Protein 3KXT (pdb70)

CATH classification: 2.30.30.610

Sequence (56 aa):
MKPVKVKTPAGKEAELVPEKVWALAPKGRKGVKIGLFKDPETGKYFRHKLPDDYPI

Foldseek 3Di:
DFWFFDQDPVGDTDGFDFPDKDADADPPGHGFIKGWTADPPPRDIDIDTGPRPDDD

Solvent-accessible surface area: 4215 Å² total; per-residue (Å²): 127,149,72,8,148,4,127,7,76,53,43,101,122,26,128,24,84,5,108,118,13,71,66,104,54,62,205,89,166,180,24,58,47,24,0,30,0,105,4,92,124,89,34,126,100,21,148,58,109,1,63,76,126,12,98,107

InterPro domains:
  IPR020906 Double-stranded DNA-binding Cren7 [MF_01387] (2-59)
  IPR020906 Double-stranded DNA-binding Cren7 [PF11520] (5-59)
  IPR038647 Cren7 superfamily [G3DSA:2.30.30.610] (5-60)

Structure (mmCIF, N/CA/C/O backbone):
data_3KXT
#
_entry.id   3KXT
#
_cell.length_a   51.190
_cell.length_b   53.115
_cell.length_c   90.753
_cell.angle_alpha   90.00
_cell.angle_beta   90.00
_cell.angle_gamma   90.00
#
_symmetry.space_group_name_H-M   'C 2 2 21'
#
loop_
_entity.id
_entity.type
_entity.pdbx_description
1 polymer 'Chromatin protein Cren7'
2 polymer "5'-D(*GP*CP*GP*AP*TP*CP*GP*C)-3'"
3 water water
#
loop_
_atom_site.group_PDB
_atom_site.id
_atom_site.type_symbol
_atom_site.label_atom_id
_atom_site.label_alt_id
_atom_site.label_comp_id
_atom_site.label_asym_id
_atom_site.label_entity_id
_atom_site.label_seq_id
_atom_site.pdbx_PDB_ins_code
_atom_site.Cartn_x
_atom_site.Cartn_y
_atom_site.Cartn_z
_atom_site.occupancy
_atom_site.B_iso_or_equiv
_atom_site.auth_seq_id
_atom_site.auth_comp_id
_atom_site.auth_asym_id
_atom_site.auth_atom_id
_atom_site.pdbx_PDB_model_num
ATOM 1 N N . MET A 1 1 ? 2.268 9.431 26.065 1.00 55.30 5 MET A N 1
ATOM 2 C CA . MET A 1 1 ? 3.525 9.914 25.512 1.00 48.14 5 MET A CA 1
ATOM 3 C C . MET A 1 1 ? 3.885 11.257 26.099 1.00 40.76 5 MET A C 1
ATOM 4 O O . MET A 1 1 ? 3.011 12.093 26.328 1.00 38.27 5 MET A O 1
ATOM 17 N N . LYS A 1 2 ? 5.176 11.462 26.327 1.00 37.05 6 LYS A N 1
ATOM 18 C CA . LYS A 1 2 ? 5.660 12.616 27.077 1.00 36.51 6 LYS A CA 1
ATOM 19 C C . LYS A 1 2 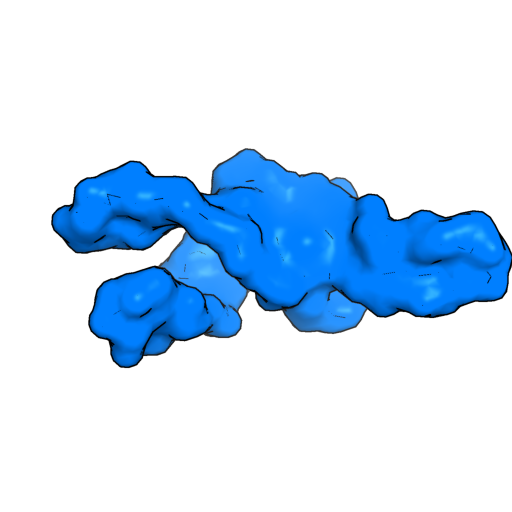? 5.727 13.818 26.160 1.00 33.52 6 LYS A C 1
ATOM 20 O O .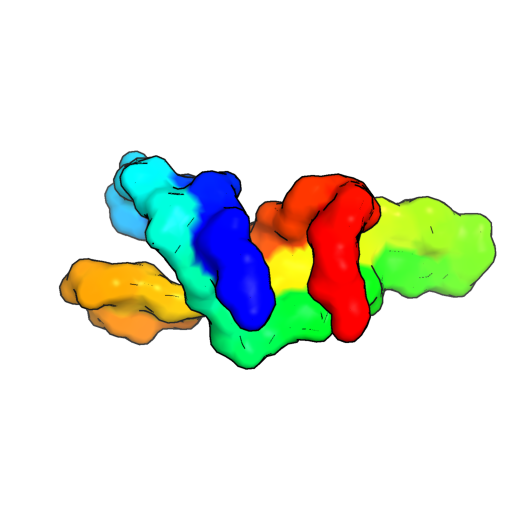 LYS A 1 2 ? 5.960 13.675 24.969 1.00 33.54 6 LYS A O 1
ATOM 39 N N . PRO A 1 3 ? 5.519 15.015 26.714 1.00 31.70 7 PRO A N 1
ATOM 40 C CA . PRO A 1 3 ? 5.675 16.220 25.897 1.00 30.47 7 PRO A CA 1
ATOM 41 C C . PRO A 1 3 ? 7.116 16.427 25.430 1.00 33.74 7 PRO A C 1
ATOM 42 O O . PRO A 1 3 ? 8.069 15.964 26.096 1.00 38.15 7 PRO A O 1
ATOM 53 N N . VAL A 1 4 ? 7.266 17.136 24.321 1.00 29.91 8 VAL A N 1
ATOM 54 C CA . VAL A 1 4 ? 8.556 17.409 23.713 1.00 32.06 8 VAL A CA 1
ATOM 55 C C . VAL A 1 4 ? 8.671 18.908 23.518 1.00 35.58 8 VAL A C 1
ATOM 56 O O . VAL A 1 4 ? 7.743 19.548 23.044 1.00 31.11 8 VAL A O 1
ATOM 69 N N . LYS A 1 5 ? 9.802 19.483 23.881 1.00 34.01 9 LYS A N 1
ATOM 70 C CA . LYS A 1 5 ? 10.016 20.892 23.631 1.00 35.26 9 LYS A CA 1
ATOM 71 C C . LYS A 1 5 ? 10.365 21.074 22.162 1.00 37.21 9 LYS A C 1
ATOM 72 O O . LYS A 1 5 ? 11.369 20.548 21.659 1.00 37.07 9 LYS A O 1
ATOM 91 N N . VAL A 1 6 ? 9.483 21.758 21.449 1.00 31.97 10 VAL A N 1
ATOM 92 C CA . VAL A 1 6 ? 9.647 21.951 20.017 1.00 28.54 10 VAL A CA 1
ATOM 93 C C . VAL A 1 6 ? 9.473 23.413 19.678 1.00 33.54 10 VAL A C 1
ATOM 94 O O . VAL A 1 6 ? 8.915 24.172 20.450 1.00 37.95 10 VAL A O 1
ATOM 107 N N . LYS A 1 7 ? 9.958 23.799 18.503 1.00 37.52 11 LYS A N 1
ATOM 108 C CA . LYS A 1 7 ? 9.661 25.108 17.961 1.00 42.38 11 LYS A CA 1
ATOM 109 C C . LYS A 1 7 ? 8.604 24.877 16.902 1.00 44.49 11 LYS A C 1
ATOM 110 O O . LYS A 1 7 ? 8.744 23.998 16.049 1.00 41.19 11 LYS A O 1
ATOM 129 N N . THR A 1 8 ? 7.530 25.649 16.966 1.00 36.59 12 THR A N 1
ATOM 130 C CA . THR A 1 8 ? 6.448 25.490 16.025 1.00 39.38 12 THR A CA 1
ATOM 131 C C . THR A 1 8 ? 6.772 26.276 14.760 1.00 38.54 12 THR A C 1
ATOM 132 O O . THR A 1 8 ? 7.671 27.117 14.759 1.00 47.33 12 THR A O 1
ATOM 143 N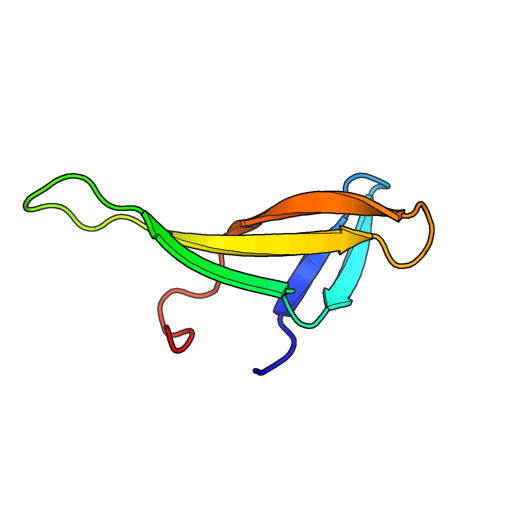 N . PRO A 1 9 ? 6.044 25.993 13.674 1.00 48.26 13 PRO A N 1
ATOM 144 C CA . PRO A 1 9 ? 6.258 26.740 12.431 1.00 55.60 13 PRO A CA 1
ATOM 145 C C . PRO A 1 9 ? 5.964 28.227 12.606 1.00 64.05 13 PRO A C 1
ATOM 146 O O . PRO A 1 9 ? 6.540 29.058 11.904 1.00 65.17 13 PRO A O 1
ATOM 157 N N . ALA A 1 10 ? 5.093 28.558 13.553 1.00 65.88 14 ALA A N 1
ATOM 158 C CA . ALA A 1 10 ? 4.804 29.955 13.870 1.00 67.99 14 ALA A CA 1
ATOM 159 C C . ALA A 1 10 ? 5.995 30.634 14.569 1.00 68.35 14 ALA A C 1
ATOM 160 O O . ALA A 1 10 ? 6.098 31.863 14.595 1.00 83.78 14 ALA A O 1
ATOM 167 N N . GLY A 1 11 ? 6.888 29.831 15.138 1.00 59.50 15 GLY A N 1
ATOM 168 C CA . GLY A 1 11 ? 8.131 30.338 15.696 1.00 59.70 15 GLY A CA 1
ATOM 169 C C . GLY A 1 11 ? 8.139 30.391 17.210 1.00 58.44 15 GLY A C 1
ATOM 170 O O . GLY A 1 11 ? 8.928 31.112 17.803 1.00 61.05 15 GLY A O 1
ATOM 174 N N . LYS A 1 12 ? 7.273 29.614 17.846 1.00 54.70 16 LYS A N 1
ATOM 175 C CA . LYS A 1 12 ? 7.145 29.666 19.303 1.00 55.24 16 LYS A CA 1
ATOM 176 C C . LYS A 1 12 ? 7.599 28.354 19.926 1.00 48.81 16 LYS A C 1
ATOM 177 O O . LYS A 1 12 ? 7.369 27.294 19.372 1.00 52.99 16 LYS A O 1
ATOM 196 N N . GLU A 1 13 ? 8.238 28.418 21.084 1.00 47.40 17 GLU A N 1
ATOM 197 C CA . GLU A 1 13 ? 8.663 27.203 21.759 1.00 42.01 17 GLU A CA 1
ATOM 198 C C . GLU A 1 13 ? 7.516 26.726 22.620 1.00 47.18 17 GLU A C 1
ATOM 199 O O . GLU A 1 13 ? 6.933 27.503 23.369 1.00 49.14 17 GLU A O 1
ATOM 211 N N . ALA A 1 14 ? 7.187 25.449 22.492 1.00 38.85 18 ALA A N 1
ATOM 212 C CA . ALA A 1 14 ? 6.073 24.861 23.216 1.00 38.74 18 ALA A CA 1
ATOM 213 C 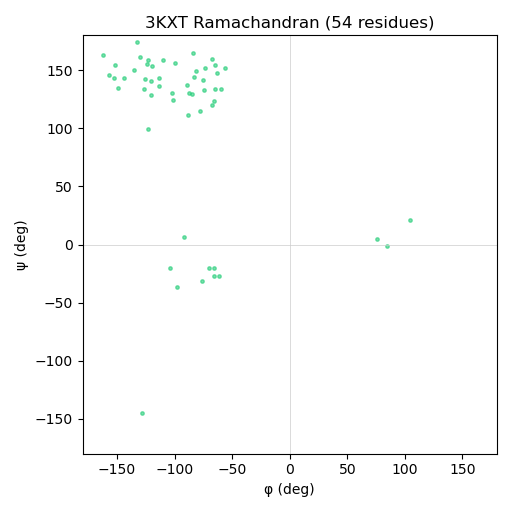C . ALA A 1 14 ? 6.443 23.442 23.597 1.00 32.19 18 ALA A C 1
ATOM 214 O O . ALA A 1 14 ? 7.098 22.752 22.826 1.00 33.74 18 ALA A O 1
ATOM 221 N N . GLU A 1 15 ? 6.019 23.004 24.778 1.00 36.53 19 GLU A N 1
ATOM 222 C CA . GLU A 1 15 ? 6.081 21.584 25.116 1.00 32.85 19 GLU A CA 1
ATOM 223 C C . GLU A 1 15 ? 4.788 20.921 24.654 1.00 29.68 19 GLU A C 1
ATOM 224 O O . GLU A 1 15 ? 3.704 21.189 25.208 1.00 31.48 19 GLU A O 1
ATOM 236 N N . LEU A 1 16 ? 4.917 20.059 23.639 1.00 25.84 20 LEU A N 1
ATOM 237 C CA . LEU A 1 16 ? 3.772 19.444 22.987 1.00 23.48 20 LEU A CA 1
ATOM 238 C C . LEU A 1 16 ? 3.900 17.953 22.983 1.00 24.64 20 LEU A C 1
ATOM 239 O O . LEU A 1 16 ? 4.989 17.414 22.754 1.00 25.64 20 LEU A O 1
ATOM 255 N N . VAL A 1 17 ? 2.775 17.274 23.167 1.00 23.55 21 VAL A N 1
ATOM 256 C CA . VAL A 1 17 ? 2.756 15.825 23.037 1.00 22.42 21 VAL A CA 1
ATOM 257 C C . VAL A 1 17 ? 2.570 15.511 21.543 1.00 21.95 21 VAL A C 1
ATOM 258 O O . VAL A 1 17 ? 1.652 16.064 20.914 1.00 23.73 21 VAL A O 1
ATOM 271 N N . PRO A 1 18 ? 3.429 14.643 20.979 1.00 22.53 22 PRO A N 1
ATOM 272 C CA . PRO A 1 18 ? 3.227 14.326 19.556 1.00 24.43 22 PRO A CA 1
ATOM 273 C C . PRO A 1 18 ? 2.027 13.415 19.325 1.00 25.00 22 PRO A C 1
ATOM 274 O O . PRO A 1 18 ? 1.650 12.644 20.187 1.00 26.54 22 PRO A O 1
ATOM 285 N N . GLU A 1 19 ? 1.409 13.508 18.159 1.00 22.29 23 GLU A N 1
ATOM 286 C CA . GLU A 1 19 ? 0.344 12.596 17.818 1.00 24.21 23 GLU A CA 1
ATOM 287 C C . GLU A 1 19 ? 0.887 11.208 17.423 1.00 25.38 23 GLU A C 1
ATOM 288 O O . GLU A 1 19 ? 0.252 10.173 17.648 1.00 27.58 23 GLU A O 1
ATOM 300 N N . LYS A 1 20 ? 2.084 11.193 16.825 1.00 23.24 24 LYS A N 1
ATOM 301 C CA . LYS A 1 20 ? 2.670 9.957 16.310 1.00 24.20 24 LYS A CA 1
ATOM 302 C C . LYS A 1 20 ? 4.186 10.120 16.351 1.00 21.51 24 LYS A C 1
ATOM 303 O O . LYS A 1 20 ? 4.675 11.235 16.116 1.00 22.64 24 LYS A O 1
ATOM 322 N N . VAL A 1 21 ? 4.913 9.051 16.670 1.00 23.39 25 VAL A N 1
ATOM 323 C CA . VAL A 1 21 ? 6.375 9.097 16.660 1.00 23.83 25 VAL A CA 1
ATOM 324 C C . VAL A 1 21 ? 6.944 7.864 15.982 1.00 25.12 25 VAL A C 1
ATOM 325 O O . VAL A 1 21 ? 6.324 6.797 15.978 1.00 25.79 25 VAL A O 1
ATOM 338 N N . TRP A 1 22 ? 8.117 8.005 15.359 1.00 23.83 26 TRP A N 1
ATOM 339 C CA . TRP A 1 22 ? 8.729 6.858 14.713 1.00 25.20 26 TRP A CA 1
ATOM 340 C C . TRP A 1 22 ? 10.205 7.100 14.458 1.00 24.83 26 TRP A C 1
ATOM 341 O O . TRP A 1 22 ? 10.665 8.248 14.496 1.00 25.40 26 TRP A O 1
ATOM 362 N N . ALA A 1 23 ? 10.938 6.023 14.209 1.00 26.17 27 ALA A N 1
ATOM 363 C CA . ALA A 1 23 ? 12.354 6.133 13.885 1.00 27.34 27 ALA A CA 1
ATOM 364 C C . ALA A 1 23 ? 12.512 6.288 12.382 1.00 27.03 27 ALA A C 1
ATOM 365 O O . ALA A 1 23 ? 11.874 5.589 11.596 1.00 29.32 27 ALA A O 1
ATOM 372 N N . LEU A 1 24 ? 13.399 7.197 11.995 1.00 27.19 28 LEU A N 1
ATOM 373 C CA . LEU A 1 24 ? 13.676 7.468 10.593 1.00 23.17 28 LEU A CA 1
ATOM 374 C C . LEU A 1 24 ? 15.185 7.256 10.381 1.00 24.81 28 LEU A C 1
ATOM 375 O O . LEU A 1 24 ? 16.003 8.124 10.716 1.00 28.80 28 LEU A O 1
ATOM 391 N N . ALA A 1 25 ? 15.551 6.101 9.854 1.00 27.48 29 ALA A N 1
ATOM 392 C CA . ALA A 1 25 ? 16.970 5.782 9.724 1.00 28.72 29 ALA A CA 1
ATOM 393 C C . ALA A 1 25 ? 17.182 4.900 8.517 1.00 32.52 29 ALA A C 1
ATOM 394 O O . ALA A 1 25 ? 16.431 3.937 8.292 1.00 29.74 29 ALA A O 1
ATOM 401 N N . PRO A 1 26 ? 18.206 5.233 7.719 1.00 27.54 30 PRO A N 1
ATOM 402 C CA . PRO A 1 26 ? 18.550 4.320 6.631 1.00 29.21 30 PRO A CA 1
ATOM 403 C C . PRO A 1 26 ? 19.098 3.032 7.228 1.00 31.50 30 PRO A C 1
ATOM 404 O O . PRO A 1 26 ? 19.544 3.042 8.389 1.00 32.78 30 PRO A O 1
ATOM 415 N N . LYS A 1 27 ? 19.074 1.949 6.462 1.00 31.93 31 LYS A N 1
ATOM 416 C CA . LYS A 1 27 ? 19.542 0.656 6.932 1.00 33.49 31 LYS A CA 1
ATOM 417 C C . LYS A 1 27 ? 21.000 0.706 7.350 1.00 37.56 31 LYS A C 1
ATOM 418 O O . LYS A 1 27 ? 21.836 1.254 6.643 1.00 38.74 31 LYS A O 1
ATOM 437 N N . GLY A 1 28 ? 21.284 0.134 8.510 1.00 37.94 32 GLY A N 1
ATOM 438 C CA . GLY A 1 28 ? 22.639 0.047 9.015 1.00 33.09 32 GLY A CA 1
ATOM 439 C C . GLY A 1 28 ? 23.163 1.359 9.576 1.00 38.59 32 GLY A C 1
ATOM 440 O O . GLY A 1 28 ? 24.341 1.439 9.946 1.00 42.56 32 GLY A O 1
ATOM 444 N N . ARG A 1 29 ? 22.318 2.393 9.635 1.00 34.16 33 ARG A N 1
ATOM 445 C CA . ARG A 1 29 ? 22.801 3.694 10.077 1.00 37.63 33 ARG A CA 1
ATOM 446 C C . ARG A 1 29 ? 22.014 4.243 11.246 1.00 36.55 33 ARG A C 1
ATOM 447 O O . ARG A 1 29 ? 20.859 3.890 11.471 1.00 32.91 33 ARG A O 1
ATOM 468 N N . LYS A 1 30 ? 22.663 5.110 12.003 1.00 37.36 34 LYS A N 1
ATOM 469 C CA . LYS A 1 30 ? 21.955 5.833 12.995 1.00 32.26 34 LYS A CA 1
ATOM 470 C C . LYS A 1 30 ? 21.192 6.872 12.200 1.00 43.10 34 LYS A C 1
ATOM 471 O O . LYS A 1 30 ? 21.667 7.413 11.198 1.00 46.95 34 LYS A O 1
ATOM 490 N N . GLY A 1 31 ? 19.984 7.107 12.642 1.00 34.42 35 GLY A N 1
ATOM 491 C CA . GLY A 1 31 ? 19.094 8.058 11.991 1.00 29.73 35 GLY A CA 1
ATOM 492 C C . GLY A 1 31 ? 18.629 8.975 13.089 1.00 30.82 35 GLY A C 1
ATOM 493 O O . GLY A 1 31 ? 19.376 9.263 14.049 1.00 30.67 35 GLY A O 1
ATOM 497 N N . VAL A 1 32 ? 17.376 9.406 12.975 1.00 27.93 36 VAL A N 1
ATOM 498 C CA . VAL A 1 32 ? 16.754 10.268 13.980 1.00 26.53 36 VAL A CA 1
ATOM 499 C C . VAL A 1 32 ? 15.381 9.729 14.333 1.00 29.05 36 VAL A C 1
ATOM 500 O O . VAL A 1 32 ? 14.924 8.739 13.777 1.00 30.92 36 VAL A O 1
ATOM 513 N N . LYS A 1 33 ? 14.757 10.348 15.320 1.00 27.07 37 LYS A N 1
ATOM 514 C CA . LYS A 1 33 ? 13.396 10.004 15.675 1.00 25.64 37 LYS A CA 1
ATOM 515 C C . LYS A 1 33 ? 12.579 11.214 15.338 1.00 23.13 37 LYS A C 1
ATOM 516 O O . LYS A 1 33 ? 13.018 12.328 15.592 1.00 25.29 37 LYS A O 1
ATOM 535 N N . ILE A 1 34 ? 11.402 11.012 14.716 1.00 21.02 38 ILE A N 1
ATOM 536 C CA . ILE A 1 34 ? 10.556 12.100 14.242 1.00 20.32 38 ILE A CA 1
ATOM 537 C C . ILE A 1 34 ? 9.194 12.005 14.920 1.00 21.15 38 ILE A C 1
ATOM 538 O O . ILE A 1 34 ? 8.675 10.899 15.120 1.00 23.52 38 ILE A O 1
ATOM 554 N N . GLY A 1 35 ? 8.630 13.145 15.284 1.00 21.00 39 GLY A N 1
ATOM 555 C CA . GLY A 1 35 ? 7.247 13.161 15.738 1.00 21.05 39 GLY A CA 1
ATOM 556 C C . GLY A 1 35 ? 6.396 14.040 14.839 1.00 21.84 39 GLY A C 1
ATOM 557 O O . GLY A 1 35 ? 6.885 15.002 14.237 1.00 20.69 39 GLY A O 1
ATOM 561 N N . LEU A 1 36 ? 5.107 13.718 14.794 1.00 17.88 40 LEU A N 1
ATOM 562 C CA . LEU A 1 36 ? 4.115 14.535 14.099 1.00 17.81 40 LEU A CA 1
ATOM 563 C C . LEU A 1 36 ? 3.392 15.342 15.168 1.00 20.85 40 LEU A C 1
ATOM 564 O O . LEU A 1 36 ? 2.844 14.766 16.118 1.00 23.09 40 LEU A O 1
ATOM 580 N N . PHE A 1 37 ? 3.391 16.658 15.019 1.00 19.27 41 PHE A N 1
ATOM 581 C CA . PHE A 1 37 ? 2.791 17.559 16.002 1.00 18.67 41 PHE A CA 1
ATOM 582 C C . PHE A 1 37 ? 1.719 18.443 15.353 1.00 21.41 41 PHE A C 1
ATOM 583 O O . PHE A 1 37 ? 1.741 18.670 14.130 1.00 21.02 41 PHE A O 1
ATOM 600 N N . LYS A 1 38 ? 0.814 18.984 16.158 1.00 21.11 42 LYS A N 1
ATOM 601 C CA . LYS A 1 38 ? -0.137 19.955 15.653 1.00 24.42 42 LYS A CA 1
ATOM 602 C C . LYS A 1 38 ? 0.066 21.243 16.433 1.00 25.78 42 LYS A C 1
ATOM 603 O O . LYS A 1 38 ? 0.113 21.251 17.682 1.00 25.50 42 LYS A O 1
ATOM 622 N N . ASP A 1 39 ? 0.226 22.345 15.716 1.00 23.87 43 ASP A N 1
ATOM 623 C CA . ASP A 1 39 ? 0.442 23.645 16.344 1.00 27.69 43 ASP A CA 1
ATOM 624 C C . ASP A 1 39 ? -0.832 24.036 17.080 1.00 29.07 43 ASP A C 1
ATOM 625 O O . ASP A 1 39 ? -1.914 24.083 16.488 1.00 31.93 43 ASP A O 1
ATOM 634 N N . PRO A 1 40 ? -0.728 24.238 18.413 1.00 29.29 44 PRO A N 1
ATOM 635 C CA . PRO A 1 40 ? -1.939 24.354 19.230 1.00 36.00 44 PRO A CA 1
ATOM 636 C C . PRO A 1 40 ? -2.741 25.602 18.886 1.00 45.64 44 PRO A C 1
ATOM 637 O O . PRO A 1 40 ? -3.949 25.655 19.166 1.00 51.73 44 PRO A O 1
ATOM 648 N N . GLU A 1 41 ? -2.072 26.570 18.263 1.00 45.60 45 GLU A N 1
ATOM 649 C CA . GLU A 1 41 ? -2.679 27.863 17.936 1.00 49.41 45 GLU A CA 1
ATOM 650 C C . GLU A 1 41 ? -3.191 28.013 16.498 1.00 53.67 45 GLU A C 1
ATOM 651 O O . GLU A 1 41 ? -4.222 28.661 16.279 1.00 61.07 45 GLU A O 1
ATOM 663 N N . THR A 1 42 ? -2.489 27.427 15.525 1.00 43.81 46 THR A N 1
ATOM 664 C CA . THR A 1 42 ? -2.875 27.554 14.110 1.00 38.37 46 THR A CA 1
ATOM 665 C C . THR A 1 42 ? -3.554 26.294 13.553 1.00 33.18 46 THR A C 1
ATOM 666 O O . THR A 1 42 ? -4.231 26.351 12.540 1.00 37.07 46 THR A O 1
ATOM 677 N N . GLY A 1 43 ? -3.346 25.154 14.209 1.00 31.42 47 GLY A N 1
ATOM 678 C CA . GLY A 1 43 ? -3.887 23.902 13.727 1.00 36.41 47 GLY A CA 1
ATOM 679 C C . GLY A 1 43 ? -3.008 23.245 12.682 1.00 36.79 47 GLY A C 1
ATOM 680 O O . GLY A 1 43 ? -3.314 22.164 12.187 1.00 34.59 47 GLY A O 1
ATOM 684 N N . LYS A 1 44 ? -1.907 23.899 12.338 1.00 30.39 48 LYS A N 1
ATOM 685 C CA . LYS A 1 44 ? -1.019 23.375 11.300 1.00 26.62 48 LYS A CA 1
ATOM 686 C C . LYS A 1 44 ? -0.191 22.178 11.796 1.00 23.76 48 LYS A C 1
ATOM 687 O O . LYS A 1 44 ? 0.415 22.227 12.868 1.00 25.63 48 LYS A O 1
ATOM 706 N N . TYR A 1 45 ? -0.153 21.114 11.001 1.00 24.16 49 TYR A N 1
ATOM 707 C CA . TYR A 1 45 ? 0.611 19.933 11.363 1.00 22.40 49 TYR A CA 1
ATOM 708 C C . TYR A 1 45 ? 2.041 20.169 10.955 1.00 22.79 49 TYR A C 1
ATOM 709 O O . TYR A 1 45 ? 2.324 20.771 9.912 1.00 26.10 49 TYR A O 1
ATOM 727 N N . PHE A 1 46 ? 2.959 19.665 11.753 1.00 20.33 50 PHE A N 1
ATOM 728 C CA . PHE A 1 46 ? 4.373 19.760 11.379 1.00 22.34 50 PHE A CA 1
ATOM 729 C C . PHE A 1 46 ? 5.141 18.582 11.989 1.00 23.30 50 PHE A C 1
ATOM 730 O O . PHE A 1 46 ? 4.709 18.019 12.991 1.00 22.49 50 PHE A O 1
ATOM 747 N N . ARG A 1 47 ? 6.252 18.197 11.372 1.00 20.52 51 ARG A N 1
ATOM 748 C CA . ARG A 1 47 ? 7.147 17.197 11.964 1.00 19.95 51 ARG A CA 1
ATOM 749 C C . ARG A 1 47 ? 8.336 17.854 12.647 1.00 22.27 51 ARG A C 1
ATOM 750 O O . ARG A 1 47 ? 8.736 18.948 12.290 1.00 22.21 51 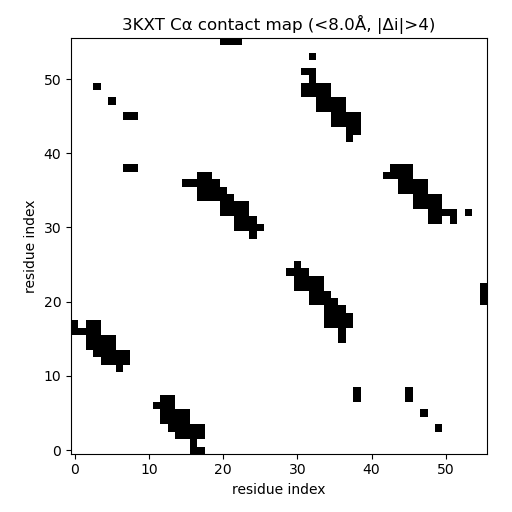ARG A O 1
ATOM 771 N N . HIS A 1 48 ? 8.929 17.149 13.610 1.00 20.51 52 HIS A N 1
ATOM 772 C CA . HIS A 1 48 ? 10.061 17.702 14.336 1.00 23.50 52 HIS A CA 1
ATOM 773 C C . HIS A 1 48 ? 10.864 16.554 14.924 1.00 21.31 52 HIS A C 1
ATOM 774 O O . HIS A 1 48 ? 10.284 15.544 15.313 1.00 23.99 52 HIS A O 1
ATOM 788 N N . LYS A 1 49 ? 12.180 16.707 14.994 1.00 22.39 53 LYS A N 1
ATOM 789 C CA . LYS A 1 49 ? 13.054 15.721 15.597 1.00 22.60 53 LYS A CA 1
ATOM 790 C C . LYS A 1 49 ? 12.721 15.568 17.093 1.00 23.55 53 LYS A C 1
ATOM 791 O O . LYS A 1 49 ? 12.307 16.523 17.738 1.00 26.19 53 LYS A O 1
ATOM 810 N N . LEU A 1 50 ? 12.894 14.357 17.605 1.00 24.72 54 LEU A N 1
ATOM 811 C CA . LEU A 1 50 ? 12.658 14.026 19.003 1.00 27.45 54 LEU A CA 1
ATOM 812 C C . LEU A 1 50 ? 14.003 13.764 19.644 1.00 27.43 54 LEU A C 1
ATOM 813 O O . LEU A 1 50 ? 14.971 13.401 18.969 1.00 29.08 54 LEU A O 1
ATOM 829 N N . PRO A 1 51 ? 14.056 13.884 20.962 1.00 31.83 55 PRO A N 1
ATOM 830 C CA . PRO A 1 51 ? 15.316 13.513 21.611 1.00 35.26 55 PRO A CA 1
ATOM 831 C C . PRO A 1 51 ? 15.715 12.075 21.281 1.00 38.91 55 PRO A C 1
ATOM 832 O O . PRO A 1 51 ? 14.845 11.243 21.075 1.00 35.67 55 PRO A O 1
ATOM 843 N N . ASP A 1 52 ? 17.007 11.763 21.280 1.00 40.59 56 ASP A N 1
ATOM 844 C CA . ASP A 1 52 ? 17.440 10.460 20.783 1.00 41.95 56 ASP A CA 1
ATOM 845 C C . ASP A 1 52 ? 16.932 9.320 21.658 1.00 42.45 56 ASP A C 1
ATOM 846 O O . ASP A 1 52 ? 16.721 8.214 21.178 1.00 51.36 56 ASP A O 1
ATOM 855 N N . ASP A 1 53 ? 16.702 9.613 22.930 1.00 43.14 57 ASP A N 1
ATOM 856 C CA . ASP A 1 53 ? 16.236 8.623 23.885 1.00 47.68 57 ASP A CA 1
ATOM 857 C C . ASP A 1 53 ? 14.702 8.562 24.012 1.00 40.71 57 ASP A C 1
ATOM 858 O O . ASP A 1 53 ? 14.169 7.857 24.874 1.00 44.24 57 ASP A O 1
ATOM 867 N N . TYR A 1 54 ? 13.983 9.293 23.172 1.00 35.53 58 TYR A N 1
ATOM 868 C CA . TYR A 1 54 ? 12.522 9.338 23.280 1.00 36.34 58 TYR A CA 1
ATOM 869 C C . 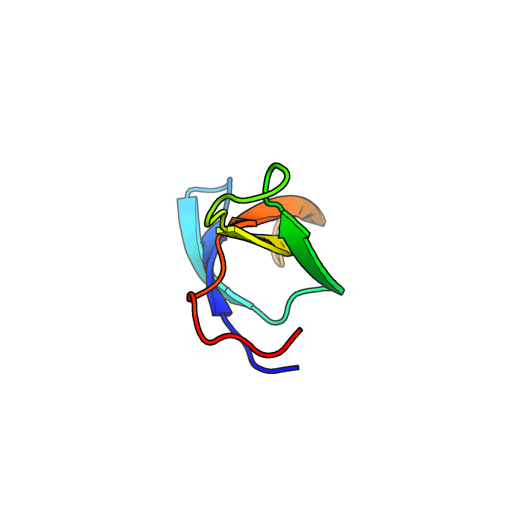TYR A 1 54 ? 11.938 7.965 22.978 1.00 38.86 58 TYR A C 1
ATOM 870 O O . TYR A 1 54 ? 12.327 7.342 21.995 1.00 39.36 58 TYR A O 1
ATOM 888 N N . PRO A 1 55 ? 10.996 7.491 23.810 1.00 43.47 59 PRO A N 1
ATOM 889 C CA . PRO A 1 55 ? 10.429 6.151 23.620 1.00 46.21 59 PRO A CA 1
ATOM 890 C C . PRO A 1 55 ? 9.623 6.038 22.335 1.00 46.87 59 PRO A C 1
ATOM 891 O O . 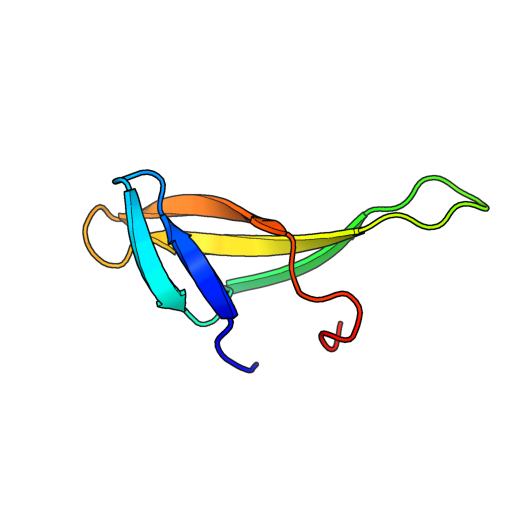PRO A 1 55 ? 8.683 6.818 22.143 1.00 48.38 59 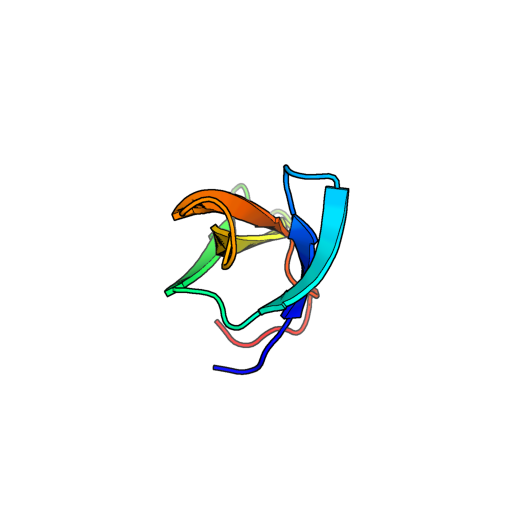PRO A O 1
ATOM 902 N N . ILE A 1 56 ? 9.977 5.089 21.473 1.00 48.64 60 ILE A N 1
ATOM 903 C CA . ILE A 1 56 ? 9.171 4.790 20.294 1.00 60.75 60 ILE A CA 1
ATOM 904 C C . ILE A 1 56 ? 8.291 3.579 20.572 1.00 72.79 60 ILE A C 1
ATOM 905 O O . ILE A 1 56 ? 7.251 3.404 19.938 1.00 77.65 60 ILE A O 1
#

Nearest PDB structures (foldseek):
  3kxt-assembly1_A  TM=1.018E+00  e=5.230E-10  Saccharolobus solfataricus
  3lwi-assembly1_A  TM=1.006E+00  e=3.366E-09  Saccharolobus solfataricus P2
  3lwh-assembly1_A  TM=1.010E+00  e=4.546E-09  Saccharolobus solfataricus P2
  5wvy-assembly2_B  TM=1.006E+00  e=4.281E-09  Saccharolobus solfataricus P2
  5wvw-assembly2_B  TM=1.005E+00  e=7.805E-09  Saccharolobus solfataricus P2

Secondary structure (DSSP, 8-state):
---EEEE-TTS-EEEE--SEEEEE--TTS--EEEEEEE-TTT--EEEEE--TT---

Organism: Saccharolobus solfataricus (strain ATCC 35092 / DSM 1617 / JCM 11322 / P2) (NCBI:txid273057)

B-factor: mean 41.32, std 17.63, range [17.81, 123.87]

Radius of gyration: 11.66 Å; Cα contacts (8 Å, |Δi|>4): 97; chains: 1; bounding box: 27×30×20 Å